Protein AF-A0A2J8WCX7-F1 (afdb_monomer_lite)

Secondary structure (DSSP, 8-state):
--EEEEE--TTBTT--TTTT---B-HHHHHHHHHHHHTSGGG-EEEEE---S-HHHHHHHHHHHHHHHTT--PPPPPPPHHHHTT---------SS--GGGS-GGGG--

InterPro domains:
  IPR023696 Ureohydrolase domain superfamily [SSF52768] (1-76)
  IPR023801 Histone deacetylase domain [PF00850] (1-68)
  IPR037138 Histone deacetylase domain superfamily [G3DSA:3.40.800.20] (1-87)

Foldseek 3Di:
DAAEAADAQCQDPPHDPVRHPHHDHLLNLLVVLLVCCVPPVRRYDYDYDYDDDPVSCVSNVVSNVCSSVVHDRDDDDDPVCVVVVNDDPDPPCPDDDDPPPDDPVVPDD

Radius of gyration: 17.73 Å; chains: 1; bounding box: 41×42×42 Å

Sequence (109 aa):
DLVLVSAGFDAAEGHPAPLGGYHVSAKCFGYMTQQLMNLAGGAVVLALEGGHDLTAICDASEACVAALLGNKVSRLPLPSMLLSGRWIPFQKKAGNRNPTSMPSALWRP

Organism: Pongo abelii (NCBI:txid9601)

pLDDT: mean 78.16, std 18.05, range [31.02, 96.88]

Structure (mmCIF, N/CA/C/O backbone):
data_AF-A0A2J8WCX7-F1
#
_entry.id   AF-A0A2J8WCX7-F1
#
loop_
_atom_site.group_PDB
_atom_site.id
_atom_site.type_symbol
_atom_site.label_atom_id
_atom_site.label_alt_id
_atom_site.label_comp_id
_atom_site.label_asym_id
_atom_site.label_entity_id
_atom_site.label_seq_id
_atom_site.pdbx_PDB_ins_code
_atom_site.Cartn_x
_atom_site.Cartn_y
_atom_site.Cartn_z
_atom_site.occupancy
_atom_site.B_iso_or_equiv
_atom_site.auth_seq_id
_atom_site.auth_comp_id
_atom_site.auth_asym_id
_atom_site.auth_atom_id
_atom_site.pdbx_PDB_model_num
ATOM 1 N N . ASP A 1 1 ? -15.706 9.048 9.220 1.00 88.88 1 ASP A N 1
ATOM 2 C CA . ASP A 1 1 ? -14.603 9.474 8.334 1.00 88.88 1 ASP A CA 1
ATOM 3 C C . ASP A 1 1 ? -14.017 8.278 7.609 1.00 88.88 1 ASP A C 1
ATOM 5 O O . ASP A 1 1 ? -14.134 7.168 8.113 1.00 88.88 1 ASP A O 1
ATOM 9 N N . LEU A 1 2 ? -13.451 8.496 6.423 1.00 94.19 2 LEU A N 1
ATOM 10 C CA . LEU A 1 2 ? -12.868 7.465 5.559 1.00 94.19 2 LEU A CA 1
ATOM 11 C C . LEU A 1 2 ? -11.651 8.059 4.841 1.00 94.19 2 LEU A C 1
ATOM 13 O O . LEU A 1 2 ? -11.713 9.198 4.376 1.00 94.19 2 LEU A O 1
ATOM 17 N N . VAL A 1 3 ? -10.573 7.288 4.718 1.00 96.88 3 VAL A N 1
ATOM 18 C CA . VAL A 1 3 ? -9.409 7.624 3.889 1.00 96.88 3 VAL A CA 1
ATOM 19 C C . VAL A 1 3 ? -9.474 6.814 2.598 1.00 96.88 3 VAL A C 1
ATOM 21 O O . VAL A 1 3 ? -9.451 5.585 2.630 1.00 96.88 3 VAL A O 1
ATOM 24 N N . LEU A 1 4 ? -9.533 7.506 1.462 1.00 95.94 4 LEU A N 1
ATOM 25 C CA . LEU A 1 4 ? -9.421 6.910 0.130 1.00 95.94 4 LEU A CA 1
ATOM 26 C C . LEU A 1 4 ? -8.033 7.205 -0.437 1.00 95.94 4 LEU A C 1
ATOM 28 O O . LEU A 1 4 ? -7.606 8.360 -0.466 1.00 95.94 4 LEU A O 1
ATOM 32 N N . VAL A 1 5 ? -7.339 6.163 -0.888 1.00 95.56 5 VAL A N 1
ATOM 33 C CA . VAL A 1 5 ? -5.999 6.256 -1.473 1.00 95.56 5 VAL A CA 1
ATOM 34 C C . VAL A 1 5 ? -6.063 5.807 -2.926 1.00 95.56 5 VAL A C 1
ATOM 36 O O . VAL A 1 5 ? -6.394 4.655 -3.200 1.00 95.56 5 VAL A O 1
ATOM 39 N N . SER A 1 6 ? -5.703 6.702 -3.846 1.00 94.69 6 SER A N 1
ATOM 40 C CA . SER A 1 6 ? -5.394 6.324 -5.229 1.00 94.69 6 SER A CA 1
ATOM 41 C C . SER A 1 6 ? -4.009 5.679 -5.244 1.00 94.69 6 SER A C 1
ATOM 43 O O . SER A 1 6 ? -2.991 6.365 -5.151 1.00 94.69 6 SER A O 1
ATOM 45 N N . ALA A 1 7 ? -3.971 4.352 -5.232 1.00 92.38 7 ALA A N 1
ATOM 46 C CA . ALA A 1 7 ? -2.767 3.560 -5.037 1.00 92.38 7 ALA A CA 1
AT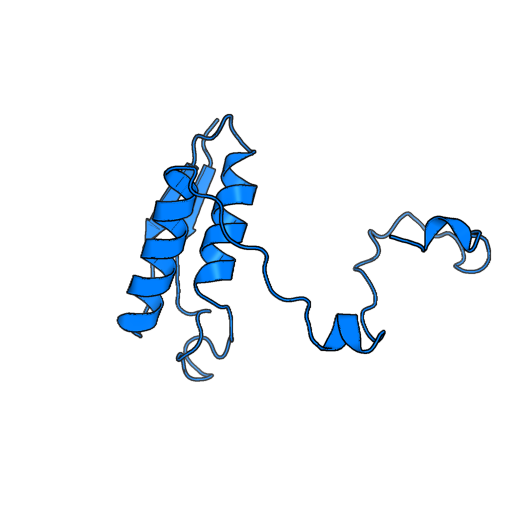OM 47 C C . ALA A 1 7 ? -2.120 3.225 -6.386 1.00 92.38 7 ALA A C 1
ATOM 49 O O . ALA A 1 7 ? -2.253 2.113 -6.881 1.00 92.38 7 ALA A O 1
ATOM 50 N N . GLY A 1 8 ? -1.433 4.195 -6.991 1.00 91.81 8 GLY A N 1
ATOM 51 C CA . GLY A 1 8 ? -0.555 3.958 -8.141 1.00 91.81 8 GLY A CA 1
ATOM 52 C C . GLY A 1 8 ? 0.840 3.513 -7.692 1.00 91.81 8 GLY A C 1
ATOM 53 O O . GLY A 1 8 ? 1.437 4.140 -6.811 1.00 91.81 8 GLY A O 1
ATOM 54 N N . PHE A 1 9 ? 1.373 2.448 -8.296 1.00 91.06 9 PHE A N 1
ATOM 55 C CA . PHE A 1 9 ? 2.698 1.906 -7.956 1.00 91.06 9 PHE A CA 1
ATOM 56 C C . PHE A 1 9 ? 3.790 2.236 -8.983 1.00 91.06 9 PHE A C 1
ATOM 58 O O . PHE A 1 9 ? 4.891 1.707 -8.892 1.00 91.06 9 PHE A O 1
ATOM 65 N N . ASP A 1 10 ? 3.549 3.175 -9.901 1.00 88.62 10 ASP A N 1
ATOM 66 C CA . ASP A 1 10 ? 4.541 3.605 -10.905 1.00 88.62 10 ASP A CA 1
ATOM 67 C C . ASP A 1 10 ? 5.776 4.299 -10.293 1.00 88.62 10 ASP A C 1
ATOM 69 O O . ASP A 1 10 ? 6.814 4.443 -10.937 1.00 88.62 10 ASP A O 1
ATOM 73 N N . ALA A 1 11 ? 5.696 4.714 -9.022 1.00 88.06 11 ALA A N 1
ATOM 74 C CA . ALA A 1 11 ? 6.848 5.228 -8.279 1.00 88.06 11 ALA A CA 1
ATOM 75 C C . ALA A 1 11 ? 7.762 4.122 -7.718 1.00 88.06 11 ALA A C 1
ATOM 77 O O . ALA A 1 11 ? 8.824 4.420 -7.156 1.00 88.06 11 ALA A O 1
ATOM 78 N N . ALA A 1 12 ? 7.340 2.861 -7.821 1.00 86.81 12 ALA A N 1
ATOM 79 C CA . ALA A 1 12 ? 8.153 1.733 -7.422 1.00 86.81 12 ALA A CA 1
ATOM 80 C C . ALA A 1 12 ? 9.372 1.577 -8.340 1.00 86.81 12 ALA A C 1
ATOM 82 O O . ALA A 1 12 ? 9.357 1.966 -9.510 1.00 86.81 12 ALA A O 1
ATOM 83 N N . GLU A 1 13 ? 10.432 0.990 -7.797 1.00 83.56 13 GLU A N 1
ATOM 84 C CA . GLU A 1 13 ? 11.639 0.689 -8.561 1.00 83.56 13 GLU A CA 1
ATOM 85 C C . GLU A 1 13 ? 11.332 -0.202 -9.782 1.00 83.56 13 GLU A C 1
ATOM 87 O O . GLU A 1 13 ? 10.461 -1.066 -9.725 1.00 83.56 13 GLU A O 1
ATOM 92 N N . GLY A 1 14 ? 12.033 0.029 -10.897 1.00 75.44 14 GLY A N 1
ATOM 93 C CA . GLY A 1 14 ? 11.829 -0.702 -12.157 1.00 75.44 14 GLY A CA 1
ATOM 94 C C . GLY A 1 14 ? 11.118 0.099 -13.252 1.00 75.44 14 GLY A C 1
ATOM 95 O O . GLY A 1 14 ? 11.206 -0.264 -14.423 1.00 75.44 14 GLY A O 1
ATOM 96 N N . HIS A 1 15 ? 10.503 1.2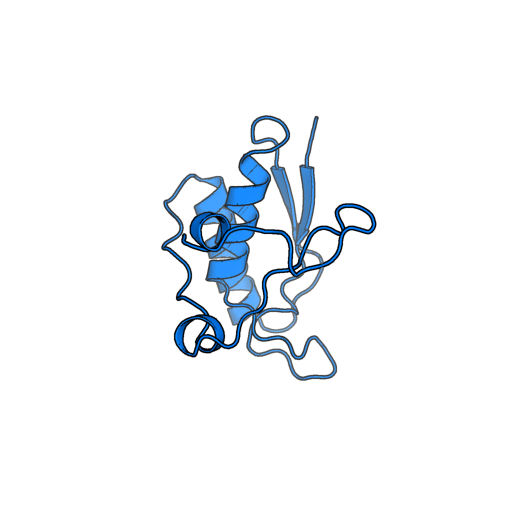38 -12.919 1.00 77.56 15 HIS A N 1
ATOM 97 C CA . HIS A 1 15 ? 9.863 2.100 -13.914 1.00 77.56 15 HIS A CA 1
ATOM 98 C C . HIS A 1 15 ? 10.880 3.052 -14.573 1.00 77.56 15 HIS A C 1
ATOM 100 O O . HIS A 1 15 ? 11.579 3.794 -13.873 1.00 77.56 15 HIS A O 1
ATOM 106 N N . PRO A 1 16 ? 10.970 3.092 -15.918 1.00 76.00 16 PRO A N 1
ATOM 107 C CA . PRO A 1 16 ? 11.881 3.999 -16.606 1.00 76.00 16 PRO A CA 1
ATOM 108 C C . PRO A 1 16 ? 11.487 5.464 -16.361 1.00 76.00 16 PRO A C 1
ATOM 110 O O . PRO A 1 16 ? 10.326 5.782 -16.091 1.00 76.00 16 PRO A O 1
ATOM 113 N N . ALA A 1 17 ? 12.460 6.370 -16.501 1.00 74.94 17 ALA A N 1
ATOM 114 C CA . ALA A 1 17 ? 12.303 7.809 -16.251 1.00 74.94 17 ALA A CA 1
ATOM 115 C C . ALA A 1 17 ? 11.041 8.475 -16.852 1.00 74.94 17 ALA A C 1
ATOM 117 O O . ALA A 1 17 ? 10.489 9.349 -16.189 1.00 74.94 17 ALA A O 1
ATOM 118 N N . PRO A 1 18 ? 10.542 8.093 -18.048 1.00 72.50 18 PRO A N 1
ATOM 119 C CA . PRO A 1 18 ? 9.338 8.700 -18.620 1.00 72.50 18 PRO A CA 1
ATOM 120 C C . PRO A 1 18 ? 8.019 8.271 -17.956 1.00 72.50 18 PRO A C 1
ATOM 122 O O . PRO A 1 18 ? 7.021 8.957 -18.140 1.00 72.50 18 PRO A O 1
ATOM 125 N N . LEU A 1 19 ? 7.994 7.139 -17.241 1.00 70.19 19 LEU A N 1
ATOM 126 C CA . LEU A 1 19 ? 6.781 6.558 -16.638 1.00 70.19 19 LEU A CA 1
ATOM 127 C C . LEU A 1 19 ? 6.713 6.762 -15.119 1.00 70.19 19 LEU A C 1
ATOM 129 O O . LEU A 1 19 ? 5.627 6.832 -14.558 1.00 70.19 19 LEU A O 1
ATOM 133 N N . GLY A 1 20 ? 7.864 6.890 -14.461 1.00 75.56 20 GLY A N 1
ATOM 134 C CA . GLY A 1 20 ? 7.939 7.146 -13.024 1.00 75.56 20 GLY A CA 1
ATOM 135 C C . GLY A 1 20 ? 9.323 7.623 -12.613 1.00 75.56 20 GLY A C 1
ATOM 136 O O . GLY A 1 20 ? 9.456 8.670 -11.989 1.00 75.56 20 GLY A O 1
ATOM 137 N N . GLY A 1 21 ? 10.374 6.891 -12.998 1.00 78.88 21 GLY A N 1
ATOM 138 C CA . GLY A 1 21 ? 11.762 7.279 -12.712 1.00 78.88 21 GLY A CA 1
ATOM 139 C C . GLY A 1 21 ? 12.108 7.377 -11.224 1.00 78.88 21 GLY A C 1
ATOM 140 O O . GLY A 1 21 ? 13.144 7.940 -10.871 1.00 78.88 21 GLY A O 1
ATOM 141 N N . TYR A 1 22 ? 11.235 6.868 -10.356 1.00 87.50 22 TYR A N 1
ATOM 142 C CA . TYR A 1 22 ? 11.410 6.859 -8.914 1.00 87.50 22 TYR A CA 1
ATOM 143 C C . TYR A 1 22 ? 11.897 5.488 -8.439 1.00 87.50 22 TYR A C 1
ATOM 145 O O . TYR A 1 22 ? 11.785 4.477 -9.127 1.00 87.50 22 TYR A O 1
ATOM 153 N N . HIS A 1 23 ? 12.450 5.475 -7.228 1.00 87.69 23 HIS A N 1
ATOM 154 C CA . HIS A 1 23 ? 13.021 4.285 -6.598 1.00 87.69 23 HIS A CA 1
ATOM 155 C C . HIS A 1 23 ? 12.383 4.051 -5.225 1.00 87.69 23 HIS A C 1
ATOM 157 O O . HIS A 1 23 ? 13.065 3.942 -4.203 1.00 87.69 23 HIS A O 1
ATOM 163 N N . VAL A 1 24 ? 11.049 4.059 -5.168 1.00 89.94 24 VAL A N 1
ATOM 164 C CA . VAL A 1 24 ? 10.328 3.744 -3.932 1.00 89.94 24 VAL A CA 1
ATOM 165 C C . VAL A 1 24 ? 10.291 2.226 -3.769 1.00 89.94 24 VAL A C 1
ATOM 167 O O . VAL A 1 24 ? 9.840 1.501 -4.647 1.00 89.94 24 VAL A O 1
ATOM 170 N N . SER A 1 25 ? 10.760 1.717 -2.633 1.00 91.00 25 SER A N 1
ATOM 171 C CA . SER A 1 25 ? 10.653 0.279 -2.357 1.00 91.00 25 SER A CA 1
ATOM 172 C C . SER A 1 25 ? 9.206 -0.117 -2.046 1.00 91.00 25 SER A C 1
ATOM 174 O O . SER A 1 25 ? 8.492 0.629 -1.373 1.00 91.00 25 SER A O 1
ATOM 176 N N . ALA A 1 26 ? 8.801 -1.331 -2.431 1.00 91.88 26 ALA A N 1
ATOM 177 C CA . ALA A 1 26 ? 7.509 -1.930 -2.066 1.00 91.88 26 ALA A CA 1
ATOM 178 C C . ALA A 1 26 ? 7.196 -1.794 -0.562 1.00 91.88 26 ALA A C 1
ATOM 180 O O . ALA A 1 26 ? 6.125 -1.357 -0.141 1.00 91.88 26 ALA A O 1
ATOM 181 N N . LYS A 1 27 ? 8.206 -2.052 0.270 1.00 92.06 27 LYS A N 1
ATOM 182 C CA . LYS A 1 27 ? 8.142 -1.910 1.727 1.00 92.06 27 LYS A CA 1
ATOM 183 C C . LYS A 1 27 ? 7.775 -0.496 2.197 1.00 92.06 27 LYS A C 1
ATOM 185 O O . LYS A 1 27 ? 7.134 -0.342 3.236 1.00 92.06 27 LYS A O 1
ATOM 190 N N . CYS A 1 28 ? 8.174 0.536 1.456 1.00 92.38 28 CYS A N 1
ATOM 191 C CA . CYS A 1 28 ? 7.818 1.917 1.763 1.00 92.38 28 CYS A CA 1
ATOM 192 C C . CYS A 1 28 ? 6.313 2.160 1.588 1.00 92.38 28 CYS A C 1
ATOM 194 O O . CYS A 1 28 ? 5.711 2.809 2.440 1.00 92.38 28 CYS A O 1
ATOM 196 N N . PHE A 1 29 ? 5.681 1.574 0.566 1.00 94.44 29 PHE A N 1
ATOM 197 C CA . PHE A 1 29 ? 4.225 1.647 0.386 1.00 94.44 29 PHE A CA 1
ATOM 198 C C . PHE A 1 29 ? 3.467 0.995 1.546 1.00 94.44 29 PHE A C 1
ATOM 200 O O . PHE A 1 29 ? 2.527 1.589 2.081 1.00 94.44 29 PHE A O 1
ATOM 207 N N . GLY A 1 30 ? 3.939 -0.160 2.025 1.00 94.44 30 GLY A N 1
ATOM 208 C CA . GLY A 1 30 ? 3.408 -0.778 3.243 1.00 94.44 30 GLY A CA 1
ATOM 209 C C . GLY A 1 30 ? 3.548 0.129 4.473 1.00 94.44 30 GLY A C 1
ATOM 210 O O . GLY A 1 30 ? 2.599 0.298 5.238 1.00 94.44 30 GLY A O 1
ATOM 211 N N . TYR A 1 31 ? 4.701 0.784 4.644 1.00 94.38 31 TYR A N 1
ATOM 212 C CA . TYR A 1 31 ? 4.915 1.723 5.752 1.00 94.38 31 TYR A CA 1
ATOM 213 C C . TYR A 1 31 ? 3.979 2.937 5.669 1.00 94.38 31 TYR A C 1
ATOM 215 O O . TYR A 1 31 ? 3.354 3.302 6.662 1.00 94.38 31 TYR A O 1
ATOM 223 N N . MET A 1 32 ? 3.830 3.543 4.488 1.00 94.62 32 MET A N 1
ATOM 224 C CA . MET A 1 32 ? 2.889 4.649 4.275 1.00 94.62 32 MET A CA 1
ATOM 225 C C . MET A 1 32 ? 1.447 4.225 4.573 1.00 94.62 32 MET A C 1
ATOM 227 O O . MET A 1 32 ? 0.718 4.968 5.225 1.00 94.62 32 MET A O 1
ATOM 231 N N . THR A 1 33 ? 1.063 3.009 4.182 1.00 95.00 33 THR A N 1
ATOM 232 C CA . THR A 1 33 ? -0.260 2.445 4.481 1.00 95.00 33 THR A CA 1
ATOM 233 C C . THR A 1 33 ? -0.498 2.335 5.987 1.00 95.00 33 THR A C 1
ATOM 235 O O . THR A 1 33 ? -1.528 2.803 6.465 1.00 95.00 33 THR A O 1
ATOM 238 N N . GLN A 1 34 ? 0.473 1.836 6.765 1.00 93.56 34 GLN A N 1
ATOM 239 C CA . GLN A 1 34 ? 0.356 1.825 8.233 1.00 93.56 34 GLN A CA 1
ATOM 240 C C . GLN A 1 34 ? 0.174 3.229 8.817 1.00 93.56 34 GLN A C 1
ATOM 242 O O . GLN A 1 34 ? -0.625 3.423 9.730 1.00 93.56 34 GLN A O 1
ATOM 247 N N . GLN A 1 35 ? 0.891 4.224 8.287 1.00 93.06 35 GLN A N 1
ATOM 248 C CA . GLN A 1 35 ? 0.754 5.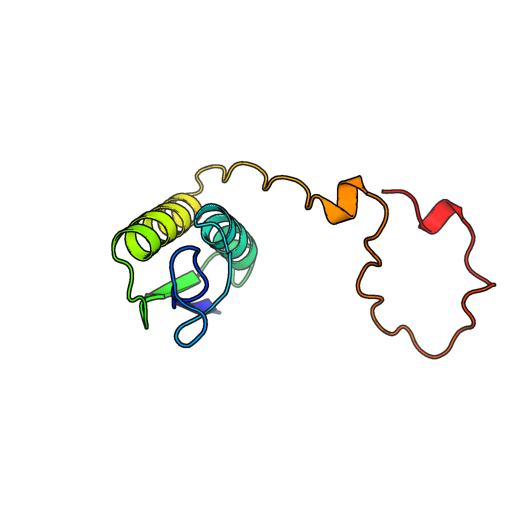602 8.758 1.00 93.06 35 GLN A CA 1
ATOM 249 C C . GLN A 1 35 ? -0.659 6.146 8.509 1.00 93.06 35 GLN A C 1
ATOM 251 O O . GLN A 1 35 ? -1.194 6.849 9.366 1.00 93.06 35 GLN A O 1
ATOM 256 N N . LEU A 1 36 ? -1.279 5.790 7.380 1.00 93.88 36 LEU A N 1
ATOM 257 C CA . LEU A 1 36 ? -2.653 6.176 7.051 1.00 93.88 36 LEU A CA 1
ATOM 258 C C . LEU A 1 36 ? -3.694 5.469 7.923 1.00 93.88 36 LEU A C 1
ATOM 260 O O . LEU A 1 36 ? -4.716 6.072 8.237 1.00 93.88 36 LEU A O 1
ATOM 264 N N . MET A 1 37 ? -3.432 4.242 8.378 1.00 94.00 37 MET A N 1
ATOM 265 C CA . MET A 1 37 ? -4.330 3.516 9.289 1.00 94.00 37 MET A CA 1
ATOM 266 C C . MET A 1 37 ? -4.463 4.171 10.671 1.00 94.00 37 MET A C 1
ATOM 268 O O . MET A 1 37 ? -5.414 3.888 11.393 1.00 94.00 37 MET A O 1
ATOM 272 N N . ASN A 1 38 ? -3.561 5.087 11.038 1.00 93.25 38 ASN A N 1
ATOM 273 C CA . ASN A 1 38 ? -3.709 5.895 12.253 1.00 93.25 38 ASN A CA 1
ATOM 274 C C . ASN A 1 38 ? -4.759 7.015 12.108 1.00 93.25 38 ASN A C 1
ATOM 276 O O . ASN A 1 38 ? -5.060 7.710 13.078 1.00 93.25 38 ASN A O 1
ATOM 280 N N . LEU A 1 39 ? -5.301 7.221 10.904 1.00 92.69 39 LEU A N 1
ATOM 281 C CA . LEU A 1 39 ? -6.331 8.212 10.598 1.00 92.69 39 LEU A CA 1
ATOM 282 C C . LEU A 1 39 ? -7.705 7.543 10.497 1.00 92.69 39 LEU A C 1
ATOM 284 O O . LEU A 1 39 ? -7.803 6.342 10.264 1.00 92.69 39 LEU A O 1
ATOM 288 N N . ALA A 1 40 ? -8.776 8.329 10.659 1.00 93.38 40 ALA A N 1
ATOM 289 C CA . ALA A 1 40 ? -10.167 7.883 10.485 1.00 93.38 40 ALA A CA 1
ATOM 290 C C . ALA A 1 40 ? -10.523 6.567 11.220 1.00 93.38 40 ALA A C 1
ATOM 292 O O . ALA A 1 40 ? -11.360 5.797 10.754 1.00 93.38 40 ALA A O 1
ATOM 293 N N . GLY A 1 41 ? -9.864 6.280 12.350 1.00 91.00 41 GLY A N 1
ATOM 294 C CA . GLY A 1 41 ? -10.057 5.035 13.100 1.00 91.00 41 GLY A CA 1
ATOM 295 C C . GLY A 1 41 ? -9.649 3.765 12.340 1.00 91.00 41 GLY A C 1
ATOM 296 O O . GLY A 1 41 ? -10.189 2.702 12.623 1.00 91.00 41 GLY A O 1
ATOM 297 N N . GLY A 1 42 ? -8.746 3.867 11.361 1.00 92.50 42 GLY A N 1
ATOM 298 C CA . GLY A 1 42 ? -8.306 2.743 10.533 1.00 92.50 42 GLY A CA 1
ATOM 299 C C . GLY A 1 42 ? -9.179 2.469 9.310 1.00 92.50 42 GLY A C 1
ATOM 300 O O . GLY A 1 42 ? -8.890 1.536 8.565 1.00 92.50 42 GLY A O 1
ATOM 301 N N . ALA A 1 43 ? -10.215 3.278 9.058 1.00 94.62 43 ALA A N 1
ATOM 302 C CA . ALA A 1 43 ? -11.024 3.181 7.847 1.00 94.62 43 ALA A CA 1
ATOM 303 C C . ALA A 1 43 ? -10.234 3.706 6.632 1.00 94.62 43 ALA A C 1
ATOM 305 O O . ALA A 1 43 ? -10.345 4.876 6.259 1.00 94.62 43 ALA A O 1
ATOM 306 N N . VAL A 1 44 ? -9.419 2.835 6.031 1.00 96.38 44 VAL A N 1
ATOM 307 C CA . VAL A 1 44 ? -8.584 3.125 4.857 1.00 96.38 44 VAL A CA 1
ATOM 308 C C . VAL A 1 44 ? -8.934 2.167 3.724 1.00 96.38 44 VAL A C 1
ATOM 310 O O . VAL A 1 44 ? -8.971 0.954 3.918 1.00 96.38 44 VAL A O 1
ATOM 313 N N . VAL A 1 45 ? -9.154 2.709 2.528 1.00 95.94 45 VAL A N 1
ATOM 314 C CA . VAL A 1 45 ? -9.373 1.942 1.298 1.00 95.94 45 VAL A CA 1
ATOM 315 C C . VAL A 1 45 ? -8.345 2.374 0.259 1.00 95.94 45 VAL A C 1
ATOM 317 O O . VAL A 1 45 ? -8.224 3.561 -0.047 1.00 95.94 45 VAL A O 1
ATOM 320 N N . LEU A 1 46 ? -7.615 1.402 -0.287 1.00 95.75 46 LEU A N 1
ATOM 321 C CA . LEU A 1 46 ? -6.681 1.597 -1.392 1.00 95.75 46 LEU A CA 1
ATOM 322 C C . LEU A 1 46 ? -7.335 1.111 -2.687 1.00 95.75 46 LEU A C 1
ATOM 324 O O . LEU A 1 46 ? -7.778 -0.034 -2.760 1.00 95.75 46 LEU A O 1
ATOM 328 N N . ALA A 1 47 ? -7.386 1.973 -3.699 1.00 94.81 47 ALA A N 1
ATOM 329 C CA . ALA A 1 47 ? -7.854 1.640 -5.039 1.00 94.81 47 ALA A CA 1
ATOM 330 C C . ALA A 1 47 ? -6.673 1.714 -6.011 1.00 94.81 47 ALA A C 1
ATOM 332 O O . ALA A 1 47 ? -6.075 2.778 -6.163 1.00 94.81 47 ALA A O 1
ATOM 333 N N . LEU A 1 48 ? -6.322 0.586 -6.632 1.00 91.31 48 LEU A N 1
ATOM 334 C CA . LEU A 1 48 ? -5.249 0.510 -7.625 1.00 91.31 48 LEU A CA 1
ATOM 335 C C . LEU A 1 48 ? -5.627 1.344 -8.859 1.00 91.31 48 LEU A C 1
ATOM 337 O O . LEU A 1 48 ? -6.722 1.171 -9.394 1.00 91.31 48 LEU A O 1
ATOM 341 N N . GLU A 1 49 ? -4.735 2.235 -9.291 1.00 84.44 49 GLU A N 1
ATOM 342 C CA . GLU A 1 49 ? -4.981 3.150 -10.421 1.00 84.44 49 GLU A CA 1
ATOM 343 C C . GLU A 1 49 ? -4.028 2.883 -11.595 1.00 84.44 49 GLU A C 1
ATOM 345 O O . GLU A 1 49 ? -4.493 2.674 -12.714 1.00 84.44 49 GLU A O 1
ATOM 350 N N . GLY A 1 50 ? -2.723 2.776 -11.317 1.00 73.62 50 GLY A N 1
ATOM 351 C CA . GLY A 1 50 ? -1.661 2.554 -12.304 1.00 73.62 50 GLY A CA 1
ATOM 352 C C . GLY A 1 50 ? -0.574 1.582 -11.831 1.00 73.62 50 GLY A C 1
ATOM 353 O O . GLY A 1 50 ? -0.565 1.125 -10.682 1.00 73.62 50 GLY A O 1
ATOM 354 N N . GLY A 1 51 ? 0.346 1.259 -12.736 1.00 66.81 51 GLY A N 1
ATOM 355 C CA . GLY A 1 51 ? 1.418 0.290 -12.544 1.00 66.81 51 GLY A CA 1
ATOM 356 C C . GLY A 1 51 ? 1.719 -0.448 -13.847 1.00 66.81 51 GLY A C 1
ATOM 357 O O . GLY A 1 51 ? 0.837 -1.094 -14.414 1.00 66.81 51 GLY A O 1
ATOM 358 N N . HIS A 1 52 ? 2.962 -0.373 -14.316 1.00 75.00 52 HIS A N 1
ATOM 359 C CA . HIS A 1 52 ? 3.374 -1.012 -15.573 1.00 75.00 52 HIS A CA 1
ATOM 360 C C . HIS A 1 52 ? 4.226 -2.261 -15.349 1.00 75.00 52 HIS A C 1
ATOM 362 O O . HIS A 1 52 ? 4.125 -3.223 -16.112 1.00 75.00 52 HIS A O 1
ATOM 368 N N . ASP A 1 53 ? 5.048 -2.265 -14.300 1.00 83.25 53 ASP A N 1
ATOM 369 C CA . ASP A 1 53 ? 5.818 -3.439 -13.912 1.00 83.25 53 ASP A CA 1
ATOM 370 C C . ASP A 1 53 ? 5.003 -4.338 -12.971 1.00 83.25 53 ASP A C 1
ATOM 372 O O . ASP A 1 53 ? 4.662 -3.956 -11.850 1.00 83.25 53 ASP A O 1
ATOM 376 N N . LEU A 1 54 ? 4.684 -5.550 -13.436 1.00 86.12 54 LEU A N 1
ATOM 377 C CA . LEU A 1 54 ? 3.870 -6.505 -12.678 1.00 86.12 54 LEU A CA 1
ATOM 378 C C . LEU A 1 54 ? 4.520 -6.890 -11.347 1.00 86.12 54 LEU A C 1
ATOM 380 O O . LEU A 1 54 ? 3.815 -7.047 -10.354 1.00 86.12 54 LEU A O 1
ATOM 384 N N . THR A 1 55 ? 5.846 -7.017 -11.314 1.00 88.44 55 THR A N 1
ATOM 385 C CA . THR A 1 55 ? 6.577 -7.401 -10.099 1.00 88.44 55 THR A CA 1
ATOM 386 C C . THR A 1 55 ? 6.467 -6.292 -9.060 1.00 88.44 55 THR A C 1
ATOM 388 O O . THR A 1 55 ? 6.075 -6.537 -7.923 1.00 88.44 55 THR A O 1
ATOM 391 N N . ALA A 1 56 ? 6.703 -5.050 -9.474 1.00 88.00 56 ALA A N 1
ATOM 392 C CA . ALA A 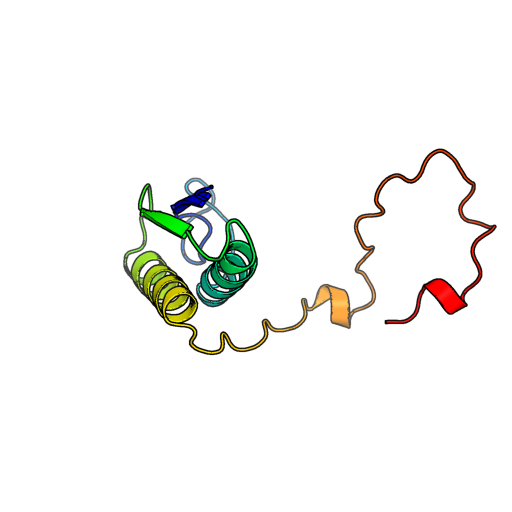1 56 ? 6.617 -3.876 -8.625 1.00 88.00 56 ALA A CA 1
ATOM 393 C C . ALA A 1 56 ? 5.202 -3.665 -8.064 1.00 88.00 56 ALA A C 1
ATOM 395 O O . ALA A 1 56 ? 5.048 -3.363 -6.879 1.00 88.00 56 ALA A O 1
ATOM 396 N N . ILE A 1 57 ? 4.165 -3.868 -8.886 1.00 90.88 57 ILE A N 1
ATOM 397 C CA . ILE A 1 57 ? 2.764 -3.811 -8.444 1.00 90.88 57 ILE A CA 1
ATOM 398 C C . ILE A 1 57 ? 2.468 -4.919 -7.439 1.00 90.88 57 ILE A C 1
ATOM 400 O O . ILE A 1 57 ? 1.855 -4.641 -6.409 1.00 90.88 57 ILE A O 1
ATOM 404 N N . CYS A 1 58 ? 2.866 -6.162 -7.725 1.00 92.94 58 CYS A N 1
ATOM 405 C CA . CYS A 1 58 ? 2.625 -7.301 -6.843 1.00 92.94 58 CYS A CA 1
ATOM 406 C C . CYS A 1 58 ? 3.291 -7.095 -5.482 1.00 92.94 58 CYS A C 1
ATOM 408 O O . CYS A 1 58 ? 2.603 -7.165 -4.463 1.00 92.94 58 CYS A O 1
ATOM 410 N N . ASP A 1 59 ? 4.577 -6.748 -5.465 1.00 93.12 59 ASP A N 1
ATOM 411 C CA . ASP A 1 59 ? 5.340 -6.540 -4.233 1.00 93.12 59 ASP A CA 1
ATOM 412 C C . ASP A 1 59 ? 4.769 -5.374 -3.411 1.00 93.12 59 ASP A C 1
ATOM 414 O O . ASP A 1 59 ? 4.621 -5.462 -2.187 1.00 93.12 59 ASP A O 1
ATOM 418 N N . ALA A 1 60 ? 4.423 -4.259 -4.065 1.00 93.50 60 ALA A N 1
ATOM 419 C CA . ALA A 1 60 ? 3.845 -3.104 -3.384 1.00 93.50 60 ALA A CA 1
ATOM 420 C C . ALA A 1 60 ? 2.427 -3.392 -2.864 1.00 93.50 60 ALA A C 1
ATOM 422 O O . ALA A 1 60 ? 2.097 -3.012 -1.738 1.00 93.50 60 ALA A O 1
ATOM 423 N N . SER A 1 61 ? 1.609 -4.113 -3.636 1.00 94.31 61 SER A N 1
ATOM 424 C CA . SER A 1 61 ? 0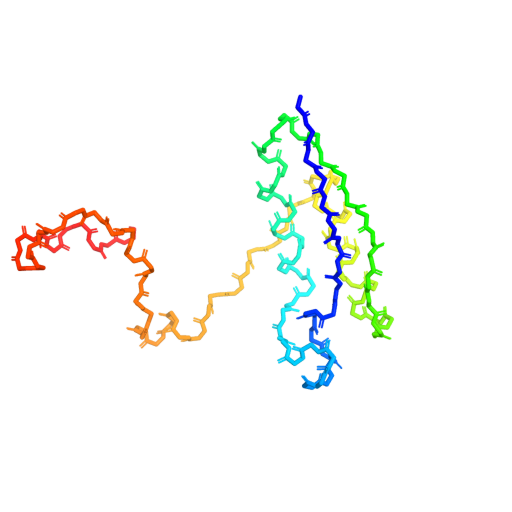.269 -4.544 -3.222 1.00 94.31 61 SER A CA 1
ATOM 425 C C . SER A 1 61 ? 0.336 -5.480 -2.021 1.00 94.31 61 SER A C 1
ATOM 427 O O . SER A 1 61 ? -0.393 -5.277 -1.050 1.00 94.31 61 SER A O 1
ATOM 429 N N . GLU A 1 62 ? 1.241 -6.461 -2.044 1.00 94.81 62 GLU A N 1
ATOM 430 C CA . GLU A 1 62 ? 1.478 -7.367 -0.920 1.00 94.81 62 GLU A CA 1
ATOM 431 C C . GLU A 1 62 ? 1.861 -6.582 0.338 1.00 94.81 62 GLU A C 1
ATOM 433 O O . GLU A 1 62 ? 1.264 -6.778 1.398 1.00 94.81 62 GLU A O 1
ATOM 438 N N . ALA A 1 63 ? 2.798 -5.635 0.223 1.00 94.50 63 ALA A N 1
ATOM 439 C CA . ALA A 1 63 ? 3.231 -4.812 1.348 1.00 94.50 63 ALA A CA 1
ATOM 440 C C . ALA A 1 63 ? 2.089 -3.959 1.933 1.00 94.50 63 ALA A C 1
ATOM 442 O O . ALA A 1 63 ? 1.977 -3.834 3.157 1.00 94.50 63 ALA A O 1
ATOM 443 N N . CYS A 1 64 ? 1.228 -3.390 1.086 1.00 95.19 64 CYS A N 1
ATOM 444 C CA . CYS A 1 64 ? 0.050 -2.631 1.512 1.00 95.19 64 CYS A CA 1
ATOM 445 C C . CYS A 1 64 ? -0.995 -3.520 2.198 1.00 95.19 64 CYS A C 1
ATOM 447 O O . CYS A 1 64 ? -1.499 -3.163 3.262 1.00 95.19 64 CYS A O 1
ATOM 449 N N . VAL A 1 65 ? -1.299 -4.693 1.637 1.00 95.56 65 VAL A N 1
ATOM 450 C CA . VAL A 1 65 ? -2.255 -5.642 2.231 1.00 95.56 65 VAL A CA 1
ATOM 451 C C . VAL A 1 65 ? -1.730 -6.180 3.560 1.00 95.56 65 VAL A C 1
ATOM 453 O O . VAL A 1 65 ? -2.471 -6.224 4.540 1.00 95.56 65 VAL A O 1
ATOM 456 N N . ALA A 1 66 ? -0.441 -6.516 3.646 1.00 94.88 66 ALA A N 1
ATOM 457 C CA . ALA A 1 66 ? 0.187 -6.924 4.898 1.00 94.88 66 ALA A CA 1
ATOM 458 C C . ALA A 1 66 ? 0.066 -5.832 5.975 1.00 94.88 66 ALA A C 1
ATOM 460 O O . ALA A 1 66 ? -0.239 -6.139 7.129 1.00 94.88 66 ALA A O 1
ATOM 461 N N . ALA A 1 67 ? 0.251 -4.560 5.604 1.00 94.31 67 ALA A N 1
ATOM 462 C CA . ALA A 1 67 ? 0.041 -3.432 6.506 1.00 94.31 67 ALA A CA 1
ATOM 463 C C . ALA A 1 67 ? -1.419 -3.327 6.978 1.00 94.31 67 ALA A C 1
ATOM 465 O O . ALA A 1 67 ? -1.642 -3.210 8.182 1.00 94.31 67 ALA A O 1
ATOM 466 N N . LEU A 1 68 ? -2.395 -3.440 6.065 1.00 93.88 68 LEU A N 1
ATOM 467 C CA . LEU A 1 68 ? -3.832 -3.425 6.383 1.00 93.88 68 LEU A CA 1
ATOM 468 C C . LEU A 1 68 ? -4.248 -4.555 7.333 1.00 93.88 68 LEU A C 1
ATOM 470 O O . LEU A 1 68 ? -5.101 -4.353 8.193 1.00 93.88 68 LEU A O 1
ATOM 474 N N . LEU A 1 69 ? -3.618 -5.726 7.218 1.00 94.69 69 LEU A N 1
ATOM 475 C CA . LEU A 1 69 ? -3.825 -6.860 8.124 1.00 94.69 69 LEU A CA 1
ATOM 476 C C . LEU A 1 69 ? -3.176 -6.668 9.507 1.00 94.69 69 LEU A C 1
ATOM 478 O O . LEU A 1 69 ? -3.330 -7.516 10.383 1.00 94.69 69 LEU A O 1
ATOM 482 N N . GLY A 1 70 ? -2.446 -5.570 9.725 1.00 90.44 70 GLY A N 1
ATOM 483 C CA . GLY A 1 70 ? -1.760 -5.286 10.984 1.00 90.44 70 GLY A CA 1
ATOM 484 C C . GLY A 1 70 ? -0.418 -6.007 11.145 1.00 90.44 70 GLY A C 1
ATOM 485 O O . GLY A 1 70 ? 0.158 -5.990 12.238 1.00 90.44 70 GLY A O 1
ATOM 486 N N . ASN A 1 71 ? 0.126 -6.612 10.083 1.00 89.88 71 ASN A N 1
ATOM 487 C CA . ASN A 1 71 ? 1.460 -7.202 10.143 1.00 89.88 71 ASN A CA 1
ATOM 488 C C . ASN A 1 71 ? 2.493 -6.098 10.376 1.00 89.88 71 ASN A C 1
ATOM 490 O O . ASN A 1 71 ? 2.414 -5.012 9.798 1.00 89.88 71 ASN A O 1
ATOM 494 N N . LYS A 1 72 ? 3.501 -6.373 11.212 1.00 78.56 72 LYS A N 1
ATOM 495 C CA . LYS A 1 72 ? 4.589 -5.420 11.454 1.00 78.56 72 LYS A CA 1
ATOM 496 C C . LYS A 1 72 ? 5.385 -5.206 10.168 1.00 78.56 72 LYS A C 1
ATOM 498 O O . LYS A 1 72 ? 6.201 -6.047 9.795 1.00 78.56 72 LYS A O 1
ATOM 503 N N . VAL A 1 73 ? 5.207 -4.048 9.537 1.00 78.62 73 VAL A N 1
ATOM 504 C CA . VAL A 1 73 ? 6.106 -3.597 8.477 1.00 78.62 73 VAL A CA 1
ATOM 505 C C . VAL A 1 73 ? 7.482 -3.385 9.101 1.00 78.62 73 VAL A C 1
ATOM 507 O O . VAL A 1 73 ? 7.650 -2.657 10.083 1.00 78.62 73 VAL A O 1
ATOM 510 N N . SER A 1 74 ? 8.484 -4.085 8.572 1.00 73.44 74 SER A N 1
ATOM 511 C CA . SER A 1 74 ? 9.851 -3.959 9.068 1.00 73.44 74 SER A CA 1
ATOM 512 C C . SER A 1 74 ? 10.346 -2.516 8.874 1.00 73.44 74 SER A C 1
ATOM 514 O O . SER A 1 74 ? 9.924 -1.819 7.953 1.00 73.44 74 SER A O 1
ATOM 516 N N . ARG A 1 75 ? 11.238 -2.022 9.743 1.00 73.94 75 ARG A N 1
ATOM 517 C CA . ARG A 1 75 ? 11.715 -0.631 9.635 1.00 73.94 75 ARG A CA 1
ATOM 518 C C . ARG A 1 75 ? 12.399 -0.401 8.291 1.00 73.94 75 ARG A C 1
ATOM 520 O O . ARG A 1 75 ? 13.144 -1.268 7.819 1.00 73.94 75 ARG A O 1
ATOM 527 N N . LEU A 1 76 ? 12.122 0.743 7.673 1.00 77.88 76 LEU A N 1
ATOM 528 C CA . LEU A 1 76 ? 12.833 1.166 6.474 1.00 77.88 76 LEU A CA 1
ATOM 529 C C . LEU A 1 76 ? 14.305 1.424 6.828 1.00 77.88 76 LEU A C 1
ATOM 531 O O . LEU A 1 76 ? 14.582 1.944 7.916 1.00 77.88 76 LEU A O 1
ATOM 535 N N . PRO A 1 77 ? 15.250 1.035 5.956 1.00 76.94 77 PRO A N 1
ATOM 536 C CA . PRO A 1 77 ? 16.650 1.365 6.163 1.00 76.94 77 PRO A CA 1
ATOM 537 C C . PRO A 1 77 ? 16.807 2.885 6.206 1.00 76.94 77 PRO A C 1
ATOM 539 O O . PRO A 1 77 ? 16.119 3.615 5.490 1.00 76.94 77 PRO A O 1
ATOM 542 N N . LEU A 1 78 ? 17.711 3.367 7.059 1.00 73.75 78 LEU A N 1
ATOM 543 C CA . LEU A 1 78 ? 18.026 4.788 7.089 1.00 73.75 78 LEU A CA 1
ATOM 544 C C . LEU A 1 78 ? 18.607 5.192 5.726 1.00 73.75 78 LEU A C 1
ATOM 546 O O . LEU A 1 78 ? 19.522 4.522 5.241 1.00 73.75 78 LEU A O 1
ATOM 550 N N . PRO A 1 79 ? 18.117 6.285 5.115 1.00 69.12 79 PRO A N 1
ATOM 551 C CA . PRO A 1 79 ? 18.730 6.862 3.932 1.00 69.12 79 PRO A CA 1
ATOM 552 C C . PRO A 1 79 ? 20.241 7.016 4.119 1.00 69.12 79 PRO A C 1
ATOM 554 O O . PRO A 1 79 ? 20.701 7.541 5.134 1.00 69.12 79 PRO A O 1
ATOM 557 N N . SER A 1 80 ? 21.029 6.617 3.123 1.00 64.88 80 SER A N 1
ATOM 558 C CA . SER A 1 80 ? 22.493 6.773 3.139 1.00 64.88 80 SER A CA 1
ATOM 559 C C . SER A 1 80 ? 22.919 8.223 3.389 1.00 64.88 80 SER A C 1
ATOM 561 O O . SER A 1 80 ? 23.916 8.497 4.055 1.00 64.88 80 SER A O 1
ATOM 563 N N . MET A 1 81 ? 22.113 9.180 2.931 1.00 59.69 81 MET A N 1
ATOM 564 C CA . MET A 1 81 ? 22.320 10.591 3.216 1.00 59.69 81 MET A CA 1
ATOM 565 C C . MET A 1 81 ? 22.171 10.926 4.716 1.00 59.69 81 MET A C 1
ATOM 567 O O . MET A 1 81 ? 22.914 11.787 5.195 1.00 59.69 81 MET A O 1
ATOM 571 N N . LEU A 1 82 ? 21.250 10.280 5.453 1.00 65.56 82 LEU A N 1
ATOM 572 C CA . LEU A 1 82 ? 21.084 10.455 6.908 1.00 65.56 82 LEU A CA 1
ATOM 573 C C . LEU A 1 82 ? 22.311 9.902 7.636 1.00 65.56 82 LEU A C 1
ATOM 575 O O . LEU A 1 82 ? 22.849 10.559 8.522 1.00 65.56 82 LEU A O 1
ATOM 579 N N . LEU A 1 83 ? 22.811 8.749 7.184 1.00 69.12 83 LEU A N 1
ATOM 580 C CA . LEU A 1 83 ? 24.061 8.164 7.678 1.00 69.12 83 LEU A CA 1
ATOM 581 C C . LEU A 1 83 ? 25.276 9.060 7.388 1.00 69.12 83 LEU A C 1
ATOM 583 O O . LEU A 1 83 ? 26.202 9.118 8.188 1.00 69.12 83 LEU A O 1
ATOM 587 N N . SER A 1 84 ? 25.262 9.803 6.278 1.00 67.62 84 SER A N 1
ATOM 588 C CA . SER A 1 84 ? 26.334 10.742 5.922 1.00 67.62 84 SER A CA 1
ATOM 589 C C . SER A 1 84 ? 26.238 12.120 6.594 1.00 67.62 84 SER A C 1
ATOM 591 O O . SER A 1 84 ? 27.022 13.003 6.257 1.00 67.62 84 SER A O 1
ATOM 593 N N . GLY A 1 85 ? 25.260 12.346 7.482 1.00 64.81 85 GLY A N 1
ATOM 594 C CA . GLY A 1 85 ? 25.065 13.636 8.158 1.00 64.81 85 GLY A CA 1
ATOM 595 C C . GLY A 1 85 ? 24.659 14.795 7.235 1.00 64.81 85 GLY A C 1
ATOM 596 O O . GLY A 1 85 ? 24.731 15.950 7.637 1.00 64.81 85 GLY A O 1
ATOM 597 N N . ARG A 1 86 ? 24.236 14.507 5.995 1.00 63.19 86 ARG A N 1
ATOM 598 C CA . ARG A 1 86 ? 23.878 15.509 4.971 1.00 63.19 86 ARG A CA 1
ATOM 599 C C . ARG A 1 86 ? 22.378 15.803 4.883 1.00 63.19 86 ARG A C 1
ATOM 601 O O . ARG A 1 86 ? 21.964 16.580 4.028 1.00 63.19 86 ARG A O 1
ATOM 608 N N . TRP A 1 87 ? 21.552 15.187 5.732 1.00 57.12 87 TRP A N 1
ATOM 609 C CA . TRP A 1 87 ? 20.122 15.501 5.794 1.00 57.12 87 TRP A CA 1
ATOM 610 C C . TRP A 1 87 ? 19.858 16.773 6.582 1.00 57.12 87 TRP A C 1
ATOM 612 O O . TRP A 1 87 ? 20.241 16.889 7.743 1.00 57.12 87 TRP A O 1
ATOM 622 N N . ILE A 1 88 ? 19.109 17.678 5.962 1.00 60.69 88 ILE A N 1
ATOM 623 C CA . ILE A 1 88 ? 18.529 18.847 6.610 1.00 60.69 88 ILE A CA 1
ATOM 624 C C . ILE A 1 88 ? 17.023 18.566 6.705 1.00 60.69 88 ILE A C 1
ATOM 626 O O . ILE A 1 88 ? 16.370 18.488 5.662 1.00 60.69 88 ILE A O 1
ATOM 630 N N . PRO A 1 89 ? 16.449 18.344 7.904 1.00 52.88 89 PRO A N 1
ATOM 631 C CA . PRO A 1 89 ? 15.013 18.129 8.036 1.00 52.88 89 PRO A CA 1
ATOM 632 C C . PRO A 1 89 ? 14.228 19.308 7.455 1.00 52.88 89 PRO A C 1
ATOM 634 O O . PRO A 1 89 ? 14.645 20.460 7.598 1.00 52.88 89 PRO A O 1
ATOM 637 N N . PHE A 1 90 ? 13.074 19.028 6.842 1.00 47.41 90 PHE A N 1
ATOM 638 C CA . PHE A 1 90 ? 12.119 20.052 6.417 1.00 47.41 90 PHE A CA 1
ATOM 639 C C . PHE A 1 90 ? 11.695 20.876 7.640 1.00 47.41 90 PHE A C 1
ATOM 641 O O . PHE A 1 90 ? 10.890 20.439 8.464 1.00 47.41 90 PHE A O 1
ATOM 648 N N . GLN A 1 91 ? 12.279 22.065 7.783 1.00 47.19 91 GLN A N 1
ATOM 649 C CA . GLN A 1 91 ? 11.898 23.018 8.813 1.00 47.19 91 GLN A CA 1
ATOM 650 C C . GLN A 1 91 ? 10.493 23.508 8.475 1.00 47.19 91 GLN A C 1
ATOM 652 O O . GLN A 1 91 ? 10.299 24.278 7.531 1.00 47.19 91 GLN A O 1
ATOM 657 N N . LYS A 1 92 ? 9.497 23.069 9.253 1.00 38.62 92 LYS A N 1
ATOM 658 C CA . LYS A 1 92 ? 8.196 23.739 9.302 1.00 38.62 92 LYS A CA 1
ATOM 659 C C . LYS A 1 92 ? 8.513 25.214 9.526 1.00 38.62 92 LYS A C 1
ATOM 661 O O . LYS A 1 92 ? 9.159 25.538 10.519 1.00 38.62 92 LYS A O 1
ATOM 666 N N . LYS A 1 93 ? 8.143 26.076 8.576 1.00 39.72 93 LYS A N 1
ATOM 667 C CA . LYS A 1 93 ? 8.435 27.515 8.583 1.00 39.72 93 LYS A CA 1
ATOM 668 C C . LYS A 1 93 ? 7.715 28.159 9.778 1.00 39.72 93 LYS A C 1
ATOM 670 O O . LYS A 1 93 ? 6.653 28.753 9.632 1.00 39.72 93 LYS A O 1
ATOM 675 N N . ALA A 1 94 ? 8.248 27.972 10.983 1.00 44.66 94 ALA A N 1
ATOM 676 C CA . ALA A 1 94 ? 7.873 28.723 12.162 1.00 44.66 94 ALA A CA 1
ATOM 677 C C . ALA A 1 94 ? 8.315 30.156 11.881 1.00 44.66 94 ALA A C 1
ATOM 679 O O . ALA A 1 94 ? 9.477 30.392 11.553 1.00 44.66 94 ALA A O 1
ATOM 680 N N . GLY A 1 95 ? 7.350 31.073 11.892 1.00 47.31 95 GLY A N 1
ATOM 681 C CA . GLY A 1 95 ? 7.519 32.446 11.440 1.00 47.31 95 G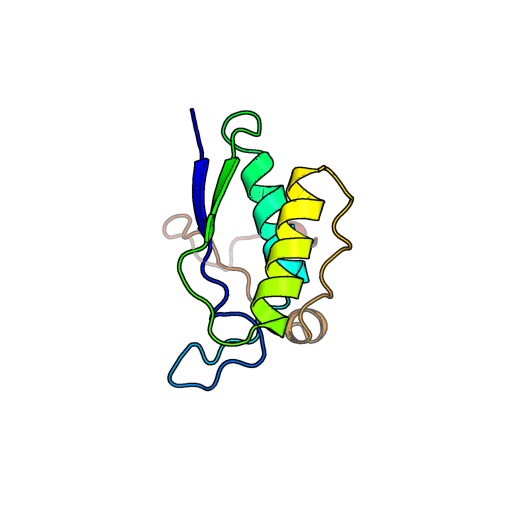LY A CA 1
ATOM 682 C C . GLY A 1 95 ? 8.836 33.076 11.893 1.00 47.31 95 GLY A C 1
ATOM 683 O O . GLY A 1 95 ? 9.191 33.011 13.066 1.00 47.31 95 GLY A O 1
ATOM 684 N N . ASN A 1 96 ? 9.531 33.657 10.914 1.00 47.16 96 ASN A N 1
ATOM 685 C CA . ASN A 1 96 ? 10.541 34.706 11.028 1.00 47.16 96 ASN A CA 1
ATOM 686 C C . ASN A 1 96 ? 11.236 34.832 12.402 1.00 47.16 96 ASN A C 1
ATOM 688 O O . ASN A 1 96 ? 11.013 35.805 13.122 1.00 47.16 96 ASN A O 1
ATOM 692 N N . ARG A 1 97 ? 12.078 33.864 12.783 1.00 52.56 97 ARG A N 1
ATOM 693 C CA . ARG A 1 97 ? 13.038 34.040 13.883 1.00 52.56 97 ARG A CA 1
ATOM 694 C C . ARG A 1 97 ? 14.410 33.524 13.468 1.00 52.56 97 ARG A C 1
ATOM 696 O O . ARG A 1 97 ? 14.523 32.453 12.878 1.00 52.56 97 ARG A O 1
ATOM 703 N N . ASN A 1 98 ? 15.428 34.341 13.738 1.00 45.91 98 ASN A N 1
ATOM 704 C CA . ASN A 1 98 ? 16.805 34.132 13.303 1.00 45.91 98 ASN A CA 1
ATOM 705 C C . ASN A 1 98 ? 17.381 32.792 13.811 1.00 45.91 98 ASN A C 1
ATOM 707 O O . ASN A 1 98 ? 17.192 32.449 14.979 1.00 45.91 98 ASN A O 1
ATOM 711 N N . PRO A 1 99 ? 18.139 32.061 12.973 1.00 50.88 99 PRO A N 1
ATOM 712 C CA . PRO A 1 99 ? 18.632 30.710 13.267 1.00 50.88 99 PRO A CA 1
ATOM 713 C C . PRO A 1 99 ? 19.692 30.635 14.381 1.00 50.88 99 PRO A C 1
ATOM 715 O O . PRO A 1 99 ? 20.046 29.542 14.812 1.00 50.88 99 PRO A O 1
ATOM 718 N N . THR A 1 100 ? 20.195 31.766 14.879 1.00 59.38 100 THR A N 1
ATOM 719 C CA . THR A 1 100 ? 21.240 31.819 15.915 1.00 59.38 100 THR A CA 1
ATOM 720 C C . THR A 1 100 ? 20.712 31.730 17.348 1.00 59.38 100 THR A C 1
ATOM 722 O O . THR A 1 100 ? 21.510 31.638 18.276 1.00 59.38 100 THR A O 1
ATOM 725 N N . SER A 1 101 ? 19.392 31.744 17.564 1.00 50.72 101 SER A N 1
ATOM 726 C CA . SER A 1 101 ? 18.810 31.806 18.913 1.00 50.72 101 SER A CA 1
ATOM 727 C C . SER A 1 101 ? 18.332 30.466 19.480 1.00 50.72 101 SER A C 1
ATOM 729 O O . SER A 1 101 ? 17.708 30.461 20.540 1.00 50.72 101 SER A O 1
ATOM 731 N N . MET A 1 102 ? 18.542 29.336 18.793 1.00 49.91 102 MET A N 1
ATOM 732 C CA . MET A 1 102 ? 18.075 28.034 19.286 1.00 49.91 102 MET A CA 1
ATOM 733 C C . MET A 1 102 ? 19.208 27.232 19.943 1.00 49.91 102 MET A C 1
ATOM 735 O O . MET A 1 102 ? 20.230 26.990 19.301 1.00 49.91 102 MET A O 1
ATOM 739 N N . PRO A 1 103 ? 19.047 26.796 21.207 1.00 46.94 103 PRO A N 1
ATOM 740 C CA . PRO A 1 103 ? 20.068 26.026 21.904 1.00 46.94 103 PRO A CA 1
ATOM 741 C C . PRO A 1 103 ? 20.277 24.650 21.256 1.00 46.94 103 PRO A C 1
ATOM 743 O O . PRO A 1 103 ? 19.334 23.977 20.838 1.00 46.94 103 PRO A O 1
ATOM 746 N N . SER A 1 104 ? 21.535 24.209 21.230 1.00 53.75 104 SER A N 1
ATOM 747 C CA . SER A 1 104 ? 22.022 22.955 20.629 1.00 53.75 104 SER A CA 1
ATOM 748 C C . SER A 1 104 ? 21.382 21.671 21.184 1.00 53.75 104 SER A C 1
ATOM 750 O O . SER A 1 104 ? 21.544 20.602 20.598 1.00 53.75 104 SER A O 1
ATOM 752 N N . ALA A 1 105 ? 20.632 21.765 22.284 1.00 48.25 105 ALA A N 1
ATOM 753 C CA . ALA A 1 105 ? 19.904 20.658 22.899 1.00 48.25 105 ALA A CA 1
ATOM 754 C C . ALA A 1 105 ? 18.601 20.282 22.166 1.00 48.25 105 ALA A C 1
ATOM 756 O O . ALA A 1 105 ? 18.157 19.148 22.289 1.00 48.25 105 ALA A O 1
ATOM 757 N N . LEU A 1 106 ? 18.015 21.185 21.365 1.00 45.38 106 LEU A N 1
ATOM 758 C CA . LEU A 1 106 ? 16.805 20.895 20.574 1.00 45.38 106 LEU A CA 1
ATOM 759 C C . LEU A 1 106 ? 17.083 20.106 19.276 1.00 45.38 106 LEU A C 1
ATOM 761 O O . LEU A 1 106 ? 16.158 19.821 18.521 1.00 45.38 106 LEU A O 1
ATOM 765 N N . TRP A 1 107 ? 18.352 19.786 19.005 1.00 46.12 107 TRP A N 1
ATOM 766 C CA . TRP A 1 107 ? 18.829 19.207 17.743 1.00 46.12 107 TRP A CA 1
ATOM 767 C C . TRP A 1 107 ? 19.265 17.739 17.835 1.00 46.12 107 TRP A C 1
ATOM 769 O O . TRP A 1 107 ? 19.808 17.212 16.864 1.00 46.12 107 TRP A O 1
ATOM 779 N N . ARG A 1 108 ? 19.085 17.066 18.977 1.00 31.02 108 ARG A N 1
ATOM 780 C CA . ARG A 1 108 ? 19.450 15.646 19.121 1.00 31.02 108 ARG A CA 1
ATOM 781 C C . ARG A 1 108 ? 18.194 14.759 19.095 1.00 31.02 108 ARG A C 1
ATOM 783 O O . ARG A 1 108 ? 17.164 15.218 19.583 1.00 31.02 108 ARG A O 1
ATOM 790 N N . PRO A 1 109 ? 18.275 13.569 18.468 1.00 49.28 109 PRO A N 1
ATOM 791 C CA . PRO A 1 109 ? 17.133 12.682 18.235 1.00 49.28 109 PRO A CA 1
ATOM 792 C C . PRO A 1 109 ? 16.498 12.149 19.520 1.00 49.28 109 PRO A C 1
ATOM 794 O O . PRO A 1 109 ? 17.225 12.027 20.533 1.00 49.28 109 PRO A O 1
#